Protein AF-A0A1W1BQ98-F1 (afdb_monomer_lite)

Secondary structure (DSSP, 8-state):
-BTTSHHHHHHHTTS--PPPHHHHHHHHHHHHHHS-TT-----------STTB-S-GGGS-HHHHHHHHHHHHHTTT---

pLDDT: mean 91.72, std 4.83, range [70.38, 97.06]

Radius of gyration: 14.37 Å; chains: 1; bounding box: 31×22×39 Å

Foldseek 3Di:
DFPPDPVVVCVVVVVDDDDDLVVLLVVVLVCVVPDDPPDDDDDDAAADQDPRDPDDPVSNDRVVSVVVNQVSQVVVVDGD

InterPro domains:
  IPR032432 Radical SAM, C-terminal extension [PF16199] (2-75)

Sequence (80 aa):
MVKKTALANDFMRGTFTPISEALYLDTLVKAIEMKPESVSVQRVTAGIDDDSLLAPEWCRDKNQQMRNINKALKKVGLKY

Structure (mmCIF, N/CA/C/O backbone):
data_AF-A0A1W1BQ98-F1
#
_entry.id   AF-A0A1W1BQ98-F1
#
loop_
_atom_site.group_PDB
_atom_site.id
_atom_site.type_symbol
_atom_site.label_atom_id
_atom_site.label_alt_id
_atom_site.label_comp_id
_atom_site.label_asym_id
_atom_site.label_entity_id
_atom_site.label_seq_id
_atom_site.pdbx_PDB_ins_code
_atom_site.Cartn_x
_atom_site.Cartn_y
_atom_site.Cartn_z
_atom_site.occupancy
_atom_site.B_iso_or_equiv
_atom_site.auth_seq_id
_atom_site.auth_comp_id
_atom_site.auth_asym_id
_atom_site.auth_atom_id
_atom_site.pdbx_PDB_model_num
ATOM 1 N N . MET A 1 1 ? 5.691 1.146 -7.993 1.00 88.44 1 MET A N 1
ATOM 2 C CA . MET A 1 1 ? 6.835 1.066 -8.920 1.00 88.44 1 MET A CA 1
ATOM 3 C C . MET A 1 1 ? 6.948 2.371 -9.637 1.00 88.44 1 MET A C 1
ATOM 5 O O . MET A 1 1 ? 6.057 2.721 -10.397 1.00 88.44 1 MET A O 1
ATOM 9 N N . VAL A 1 2 ? 8.021 3.089 -9.352 1.00 89.69 2 VAL A N 1
ATOM 10 C CA . VAL A 1 2 ? 8.306 4.378 -9.970 1.00 89.69 2 VAL A CA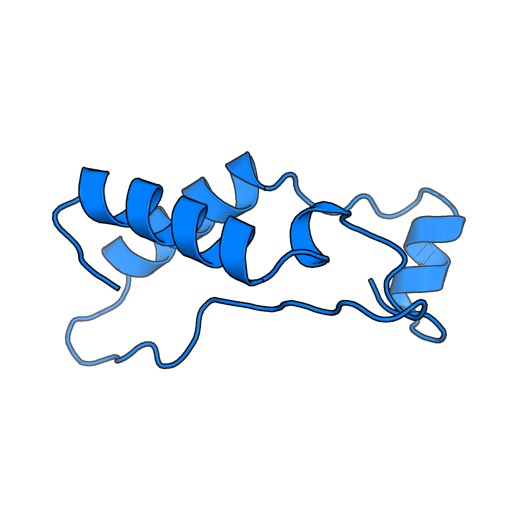 1
ATOM 11 C C . VAL A 1 2 ? 9.482 4.200 -10.922 1.00 89.69 2 VAL A C 1
ATOM 13 O O . VAL A 1 2 ? 10.377 3.393 -10.647 1.00 89.69 2 VAL A O 1
ATOM 16 N N . LYS A 1 3 ? 9.473 4.921 -12.044 1.00 90.75 3 LYS A N 1
ATOM 17 C CA . LYS A 1 3 ? 10.578 4.962 -13.012 1.00 90.75 3 LYS A CA 1
ATOM 18 C C . LYS A 1 3 ? 11.924 5.211 -12.315 1.00 90.75 3 LYS A C 1
ATOM 20 O O . LYS A 1 3 ? 11.990 5.849 -11.269 1.00 90.75 3 LYS A O 1
ATOM 25 N N . LYS A 1 4 ? 13.012 4.746 -12.938 1.00 90.19 4 LYS A N 1
ATOM 26 C CA . LYS A 1 4 ? 14.399 4.950 -12.466 1.00 90.19 4 LYS A CA 1
ATOM 27 C C . LYS A 1 4 ? 14.697 4.342 -11.083 1.00 90.19 4 LYS A C 1
ATOM 29 O O . LYS A 1 4 ? 15.536 4.851 -10.350 1.00 90.19 4 LYS A O 1
ATOM 34 N N . THR A 1 5 ? 14.040 3.235 -10.739 1.00 92.81 5 THR A N 1
ATOM 35 C CA . THR A 1 5 ? 14.344 2.447 -9.533 1.00 92.81 5 THR A CA 1
ATOM 36 C C . THR A 1 5 ? 14.809 1.043 -9.915 1.00 92.81 5 THR A C 1
ATOM 38 O O . THR A 1 5 ? 14.422 0.528 -10.964 1.00 92.81 5 THR A O 1
ATOM 41 N N . ALA A 1 6 ? 15.619 0.395 -9.070 1.00 93.44 6 ALA A N 1
ATOM 42 C CA . ALA A 1 6 ? 16.041 -0.994 -9.297 1.00 93.44 6 ALA A CA 1
ATOM 43 C C . ALA A 1 6 ? 14.830 -1.925 -9.470 1.00 93.44 6 ALA A C 1
ATOM 45 O O . ALA A 1 6 ? 14.772 -2.732 -10.393 1.00 93.44 6 ALA A O 1
ATOM 46 N N . LEU A 1 7 ? 13.807 -1.699 -8.650 1.00 92.81 7 LEU A N 1
ATOM 47 C CA . LEU A 1 7 ? 12.586 -2.482 -8.654 1.00 92.81 7 LEU A CA 1
ATOM 48 C C . LEU A 1 7 ? 11.744 -2.269 -9.935 1.00 92.81 7 LEU A C 1
ATOM 50 O O . LEU A 1 7 ? 11.064 -3.186 -10.390 1.00 92.81 7 LEU A O 1
ATOM 54 N N . ALA A 1 8 ? 11.821 -1.094 -10.576 1.00 93.50 8 ALA A N 1
ATOM 55 C CA . ALA A 1 8 ? 11.244 -0.893 -11.908 1.00 93.50 8 ALA A CA 1
ATOM 56 C C . ALA A 1 8 ? 11.923 -1.763 -12.972 1.00 93.50 8 ALA A C 1
ATOM 58 O O . ALA A 1 8 ? 11.237 -2.282 -13.849 1.00 93.50 8 ALA A O 1
ATOM 59 N N . ASN A 1 9 ? 13.243 -1.960 -12.885 1.00 94.00 9 ASN A N 1
ATOM 60 C CA . ASN A 1 9 ? 13.957 -2.850 -13.801 1.00 94.00 9 ASN A CA 1
ATOM 61 C C . ASN A 1 9 ? 13.508 -4.304 -13.619 1.00 94.00 9 ASN A C 1
ATOM 63 O O . ASN A 1 9 ? 13.296 -4.997 -14.608 1.00 94.00 9 ASN A O 1
ATOM 67 N N . ASP A 1 10 ? 13.308 -4.749 -12.377 1.00 95.00 10 ASP A N 1
ATOM 68 C CA . ASP A 1 10 ? 12.779 -6.089 -12.088 1.00 95.00 10 ASP A CA 1
ATOM 69 C C . ASP A 1 10 ? 11.359 -6.280 -12.627 1.00 95.00 10 ASP A C 1
ATOM 71 O O . ASP A 1 10 ? 11.053 -7.302 -13.239 1.00 95.00 10 ASP A O 1
ATOM 75 N N . PHE A 1 11 ? 10.505 -5.267 -12.471 1.00 93.81 11 PHE A N 1
ATOM 76 C CA . PHE A 1 11 ? 9.158 -5.287 -13.035 1.00 93.81 11 PHE A CA 1
ATOM 77 C C . PHE A 1 11 ? 9.180 -5.370 -14.570 1.00 93.81 11 PHE A C 1
ATOM 79 O O . PHE A 1 11 ? 8.501 -6.213 -15.147 1.00 93.81 11 PHE A O 1
ATOM 86 N N . MET A 1 12 ? 10.011 -4.560 -15.239 1.00 92.00 12 MET A N 1
ATOM 87 C CA . MET A 1 12 ? 10.155 -4.594 -16.703 1.00 92.00 12 MET A CA 1
ATOM 88 C C . MET A 1 12 ? 10.737 -5.919 -17.218 1.00 92.00 12 MET A C 1
ATOM 90 O O . MET A 1 12 ? 10.419 -6.332 -18.329 1.00 92.00 12 MET A O 1
ATOM 94 N N . ARG A 1 13 ? 11.568 -6.600 -16.418 1.00 95.62 13 ARG A N 1
ATOM 95 C CA . ARG A 1 13 ? 12.090 -7.946 -16.718 1.00 95.62 13 ARG A CA 1
ATOM 96 C C . ARG A 1 13 ? 11.101 -9.073 -16.407 1.00 95.62 13 ARG A C 1
ATOM 98 O O . ARG A 1 13 ? 11.407 -10.226 -16.694 1.00 95.62 13 ARG A O 1
ATOM 105 N N . GLY A 1 14 ? 9.955 -8.771 -15.794 1.00 94.19 14 GLY A N 1
ATOM 106 C CA . GLY A 1 14 ? 8.981 -9.768 -15.344 1.00 94.19 14 GLY A CA 1
ATOM 107 C C . GLY A 1 14 ? 9.427 -10.582 -14.124 1.00 94.19 14 GLY A C 1
ATOM 108 O O . GLY A 1 14 ? 8.743 -11.525 -13.738 1.00 94.19 14 GLY A O 1
ATOM 109 N N . THR A 1 15 ? 10.550 -10.230 -13.490 1.00 96.38 15 THR A N 1
ATOM 110 C CA . THR A 1 15 ? 11.064 -10.917 -12.291 1.00 96.38 15 THR A CA 1
ATOM 111 C C . THR A 1 15 ? 10.398 -10.433 -11.008 1.00 96.38 15 THR A C 1
ATOM 113 O O . THR A 1 15 ? 10.564 -11.041 -9.953 1.00 96.38 15 THR A O 1
ATOM 116 N N . PHE A 1 16 ? 9.626 -9.352 -11.089 1.00 94.56 16 PHE A N 1
ATOM 117 C CA . PHE A 1 16 ? 8.819 -8.846 -9.995 1.00 94.56 16 PHE A CA 1
ATOM 118 C C . PHE A 1 16 ? 7.401 -8.548 -10.475 1.00 94.56 16 PHE A C 1
ATOM 120 O O . PHE A 1 16 ? 7.210 -7.902 -11.501 1.00 94.56 16 PHE A O 1
ATOM 127 N N . THR A 1 17 ? 6.408 -8.946 -9.681 1.00 94.62 17 THR A N 1
ATOM 128 C CA . THR A 1 17 ? 5.002 -8.581 -9.883 1.00 94.62 17 THR A CA 1
ATOM 129 C C . THR A 1 17 ? 4.475 -7.924 -8.607 1.00 94.62 17 THR A C 1
ATOM 131 O O . THR A 1 17 ? 4.577 -8.527 -7.537 1.00 94.62 17 THR A O 1
ATOM 134 N N . PRO A 1 18 ? 3.937 -6.691 -8.671 1.00 93.44 18 PRO A N 1
ATOM 135 C CA . PRO A 1 18 ? 3.360 -6.048 -7.501 1.00 93.44 18 PRO A CA 1
ATOM 136 C C . PRO A 1 18 ? 2.113 -6.796 -7.033 1.00 93.44 18 PRO A C 1
ATOM 138 O O . PRO A 1 18 ? 1.376 -7.377 -7.829 1.00 93.44 18 PRO A O 1
ATOM 141 N N . ILE A 1 19 ? 1.850 -6.729 -5.731 1.00 95.38 19 ILE A N 1
ATOM 142 C CA . ILE A 1 19 ? 0.640 -7.304 -5.148 1.00 95.38 19 ILE A CA 1
ATOM 143 C C . ILE A 1 19 ? -0.627 -6.621 -5.685 1.00 95.38 19 ILE A C 1
ATOM 145 O O . ILE A 1 19 ? -0.628 -5.442 -6.064 1.00 95.38 19 ILE A O 1
ATOM 149 N N . SER A 1 20 ? -1.730 -7.366 -5.687 1.00 95.62 20 SER A N 1
ATOM 150 C CA . SER A 1 20 ? -3.050 -6.817 -5.991 1.00 95.62 20 SER A CA 1
ATOM 151 C C . SER A 1 20 ? -3.535 -5.887 -4.874 1.00 95.62 20 SER A C 1
ATOM 153 O O . SER A 1 20 ? -3.115 -6.009 -3.722 1.00 95.62 20 SER A O 1
ATOM 155 N N . GLU A 1 21 ? -4.467 -4.983 -5.196 1.00 94.75 21 GLU A N 1
ATOM 156 C CA . GLU A 1 21 ? -5.091 -4.111 -4.190 1.00 94.75 21 GLU A CA 1
ATOM 157 C C . GLU A 1 21 ? -5.799 -4.936 -3.105 1.00 94.75 21 GLU A C 1
ATOM 159 O O . GLU A 1 21 ? -5.708 -4.627 -1.922 1.00 94.75 21 GLU A O 1
ATOM 164 N N . ALA A 1 22 ? -6.452 -6.037 -3.486 1.00 95.56 22 ALA A N 1
ATOM 165 C CA . ALA A 1 22 ? -7.122 -6.926 -2.542 1.00 95.56 22 ALA A CA 1
ATOM 166 C C . ALA A 1 22 ? -6.143 -7.545 -1.530 1.00 95.56 22 ALA A C 1
ATOM 168 O O . ALA A 1 22 ? -6.421 -7.536 -0.332 1.00 95.56 22 ALA A O 1
ATOM 169 N N . LEU A 1 23 ? -4.986 -8.031 -1.999 1.00 97.06 23 LEU A N 1
ATOM 170 C CA . LEU A 1 23 ? -3.954 -8.592 -1.124 1.00 97.06 23 LEU A CA 1
ATOM 171 C C . LEU A 1 23 ? -3.329 -7.514 -0.231 1.00 97.06 23 LEU A C 1
ATOM 173 O O . LEU A 1 23 ? -3.053 -7.766 0.941 1.00 97.06 23 LEU A O 1
ATOM 177 N N . TYR A 1 24 ? -3.148 -6.304 -0.763 1.00 95.75 24 TYR A N 1
ATOM 178 C CA . TYR A 1 24 ? -2.705 -5.156 0.019 1.00 95.75 24 TYR A CA 1
ATOM 179 C C . TYR A 1 24 ? -3.678 -4.835 1.165 1.00 95.75 24 TYR A C 1
ATOM 181 O O . TYR A 1 24 ? -3.249 -4.718 2.310 1.00 95.75 24 TYR A O 1
ATOM 189 N N . LEU A 1 25 ? -4.981 -4.739 0.878 1.00 95.69 25 LEU A N 1
ATOM 190 C CA . LEU A 1 25 ? -6.011 -4.433 1.876 1.00 95.69 25 LEU A CA 1
ATOM 191 C C . LEU A 1 25 ? -6.114 -5.518 2.954 1.00 95.69 25 LEU A C 1
ATOM 193 O O . LEU A 1 25 ? -6.195 -5.189 4.133 1.00 95.69 25 LEU A O 1
ATOM 197 N N . ASP A 1 26 ? -6.085 -6.793 2.561 1.00 96.88 26 ASP A N 1
ATOM 198 C CA . ASP A 1 26 ? -6.075 -7.924 3.497 1.00 96.88 26 ASP A CA 1
ATOM 199 C C . ASP A 1 26 ? -4.848 -7.881 4.422 1.00 96.88 26 ASP A C 1
ATOM 201 O O . ASP A 1 26 ? -4.976 -7.954 5.645 1.00 96.88 26 ASP A O 1
ATOM 205 N N . THR A 1 27 ? -3.662 -7.670 3.846 1.00 96.94 27 THR A N 1
ATOM 206 C CA . THR A 1 27 ? -2.413 -7.554 4.612 1.00 96.94 27 THR A CA 1
ATOM 207 C C . THR A 1 27 ? -2.443 -6.353 5.558 1.00 96.94 27 THR A C 1
ATOM 209 O O . THR A 1 27 ? -2.013 -6.458 6.705 1.00 96.94 27 THR A O 1
ATOM 212 N N . LEU A 1 28 ? -2.978 -5.215 5.102 1.00 95.50 28 LEU A N 1
ATOM 213 C CA . LEU A 1 28 ? -3.103 -4.000 5.902 1.00 95.50 28 LEU A CA 1
ATOM 214 C C . LEU A 1 28 ? -4.002 -4.219 7.122 1.00 95.50 28 LEU A C 1
ATOM 216 O O . LEU A 1 28 ? -3.611 -3.855 8.227 1.00 95.50 28 LEU A O 1
ATOM 220 N N . VAL A 1 29 ? -5.184 -4.814 6.936 1.00 95.75 29 VAL A N 1
ATOM 221 C CA . VAL A 1 29 ? -6.119 -5.084 8.040 1.00 95.75 29 VAL A CA 1
ATOM 222 C C . VAL A 1 29 ? -5.454 -5.971 9.093 1.00 95.75 29 VAL A C 1
ATOM 224 O O . VAL A 1 29 ? -5.412 -5.586 10.260 1.00 95.75 29 VAL A O 1
ATOM 227 N N . LYS A 1 30 ? -4.821 -7.074 8.673 1.00 96.62 30 LYS A N 1
ATOM 228 C CA . LYS A 1 30 ? -4.088 -7.978 9.576 1.00 96.62 30 LYS A CA 1
ATOM 229 C C . LYS A 1 30 ? -2.982 -7.259 10.347 1.00 96.62 30 LYS A C 1
ATOM 231 O O . LYS A 1 30 ? -2.854 -7.431 11.555 1.00 96.62 30 LYS A O 1
ATOM 236 N N . ALA A 1 31 ? -2.193 -6.424 9.669 1.00 96.12 31 ALA A N 1
ATOM 237 C CA . ALA A 1 31 ? -1.122 -5.668 10.313 1.00 96.12 31 ALA A CA 1
ATOM 238 C C . ALA A 1 31 ? -1.653 -4.690 11.374 1.00 96.12 31 ALA A C 1
ATOM 240 O O . ALA A 1 31 ? -1.031 -4.528 12.422 1.00 96.12 31 ALA A O 1
ATOM 241 N N . ILE A 1 32 ? -2.800 -4.051 11.121 1.00 94.38 32 ILE A N 1
ATOM 242 C CA . ILE A 1 32 ? -3.436 -3.130 12.071 1.00 94.38 32 ILE A CA 1
ATOM 243 C C . ILE A 1 32 ? -3.986 -3.878 13.291 1.00 94.38 32 ILE A C 1
ATOM 245 O O . ILE A 1 32 ? -3.814 -3.38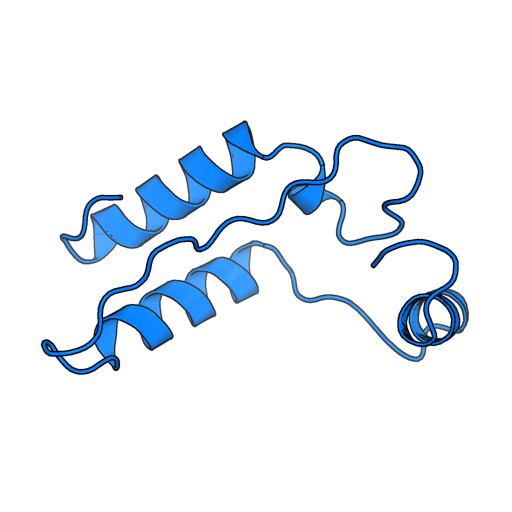8 14.404 1.00 94.38 32 ILE A O 1
ATOM 249 N N . GLU A 1 33 ? -4.587 -5.054 13.102 1.00 94.19 33 GLU A N 1
ATOM 250 C CA . GLU A 1 33 ? -5.082 -5.898 14.201 1.00 94.19 33 GLU A CA 1
ATOM 251 C C . GLU A 1 33 ? -3.945 -6.461 15.071 1.00 94.19 33 GLU A C 1
ATOM 253 O O . GLU A 1 33 ? -4.090 -6.568 16.284 1.00 94.19 33 GLU A O 1
ATOM 258 N N . MET A 1 34 ? -2.792 -6.785 14.474 1.00 95.56 34 MET A N 1
ATOM 259 C CA . MET A 1 34 ? -1.618 -7.302 15.197 1.00 95.56 34 MET A CA 1
ATOM 260 C C . MET A 1 34 ? -0.812 -6.222 15.928 1.00 95.56 34 MET A C 1
ATOM 262 O O . MET A 1 34 ? 0.002 -6.527 16.803 1.00 95.56 34 MET A O 1
ATOM 266 N N . LYS A 1 35 ? -0.964 -4.959 15.530 1.00 94.38 35 LYS A N 1
ATOM 267 C CA . LYS A 1 35 ? -0.175 -3.845 16.052 1.00 94.38 35 LYS A CA 1
ATOM 268 C C . LYS A 1 35 ? -0.510 -3.595 17.534 1.00 94.38 35 LYS A C 1
ATOM 270 O O . LYS A 1 35 ? -1.681 -3.397 17.851 1.00 94.38 35 LYS A O 1
ATOM 275 N N . PRO A 1 36 ? 0.490 -3.429 18.423 1.00 95.69 36 PRO A N 1
ATOM 276 C CA . PRO A 1 36 ? 0.250 -3.037 19.812 1.00 95.69 36 PRO A CA 1
ATOM 277 C C . PRO A 1 36 ? -0.536 -1.724 19.939 1.00 95.69 36 PRO A C 1
ATOM 279 O O . PRO A 1 36 ? -0.411 -0.820 19.104 1.00 95.69 36 PRO A O 1
ATOM 282 N N . GLU A 1 37 ? -1.305 -1.575 21.016 1.00 92.44 37 GLU A N 1
ATOM 283 C CA . GLU A 1 37 ? -2.093 -0.361 21.287 1.00 92.44 37 GLU A CA 1
ATOM 284 C C . GLU A 1 37 ? -1.222 0.894 21.446 1.00 92.44 37 GLU A C 1
ATOM 286 O O . GLU A 1 37 ? -1.629 1.987 21.064 1.00 92.44 37 GLU A O 1
ATOM 291 N N . SER A 1 38 ? 0.015 0.731 21.925 1.00 96.31 38 SER A N 1
ATOM 292 C CA . SER A 1 38 ? 0.987 1.816 22.104 1.00 96.31 38 SER A CA 1
ATOM 293 C C . SER A 1 38 ? 1.536 2.404 20.799 1.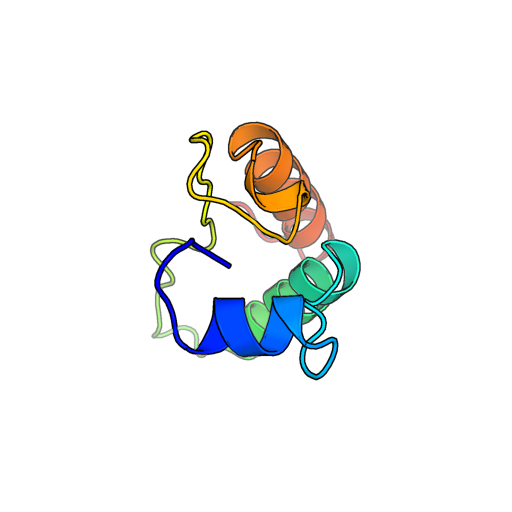00 96.31 38 SER A C 1
ATOM 295 O O . SER A 1 38 ? 2.237 3.414 20.830 1.00 96.31 38 SER A O 1
ATOM 297 N N . VAL A 1 39 ? 1.244 1.795 19.646 1.00 95.50 39 VAL A N 1
ATOM 298 C CA . VAL A 1 39 ? 1.742 2.242 18.340 1.00 95.50 39 VAL A CA 1
ATOM 299 C C . VAL A 1 39 ? 0.631 2.949 17.573 1.00 95.50 39 VAL A C 1
ATOM 301 O O . VAL A 1 39 ? -0.448 2.392 17.373 1.00 95.50 39 VAL A O 1
ATOM 304 N N . SER A 1 40 ? 0.901 4.150 17.063 1.00 91.88 40 SER A N 1
ATOM 305 C CA . SER A 1 40 ? -0.003 4.862 16.155 1.00 91.88 40 SER A CA 1
ATOM 306 C C . SER A 1 40 ? 0.463 4.739 14.703 1.00 91.88 40 SER A C 1
ATOM 308 O O . SER A 1 40 ? 1.658 4.732 14.409 1.00 91.88 40 SER A O 1
ATOM 310 N N . VAL A 1 41 ? -0.489 4.632 13.775 1.00 91.94 41 VAL A N 1
ATOM 311 C CA . VAL A 1 41 ? -0.211 4.603 12.334 1.00 91.94 41 VAL A CA 1
ATOM 312 C C . VAL A 1 41 ? -0.653 5.928 11.736 1.00 91.94 41 VAL A C 1
ATOM 314 O O . VAL A 1 41 ? -1.829 6.269 11.793 1.00 91.94 41 VAL A O 1
ATOM 317 N N . GLN A 1 4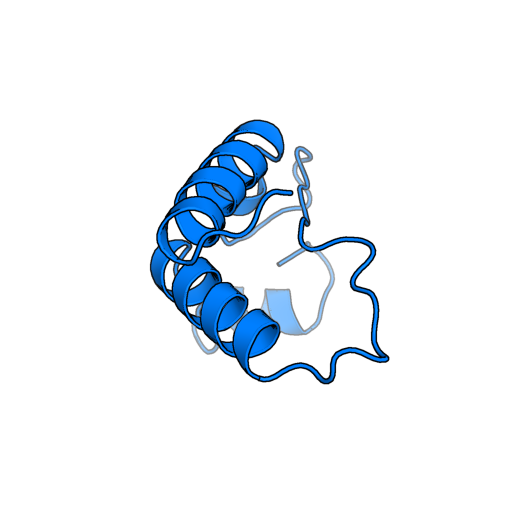2 ? 0.288 6.680 11.167 1.00 90.00 42 GLN A N 1
ATOM 318 C CA . GLN A 1 42 ? 0.010 8.023 10.644 1.00 90.00 42 GLN A CA 1
ATOM 319 C C . GLN A 1 42 ? -0.555 8.013 9.221 1.00 90.00 42 GLN A C 1
ATOM 321 O O . GLN A 1 42 ? -1.397 8.840 8.881 1.00 90.00 42 GLN A O 1
ATOM 326 N N . ARG A 1 43 ? -0.063 7.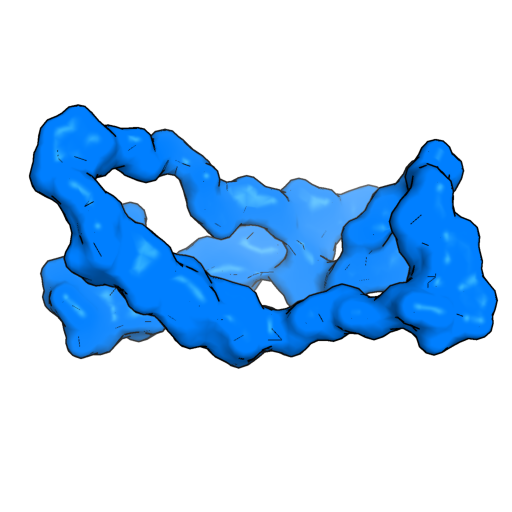117 8.356 1.00 90.56 43 ARG A N 1
ATOM 327 C CA . ARG A 1 43 ? -0.459 7.077 6.945 1.00 90.56 43 ARG A CA 1
ATOM 328 C C . ARG A 1 43 ? -0.302 5.680 6.370 1.00 90.56 43 ARG A C 1
ATOM 330 O O . ARG A 1 43 ? 0.758 5.076 6.482 1.00 90.56 43 ARG A O 1
ATOM 337 N N . VAL A 1 44 ? -1.348 5.224 5.691 1.00 90.44 44 VAL A N 1
ATOM 338 C CA . VAL A 1 44 ? -1.391 3.923 4.999 1.00 90.44 44 VAL A CA 1
ATOM 339 C C . VAL A 1 44 ? -1.667 4.082 3.507 1.00 90.44 44 VAL A C 1
ATOM 341 O O . VAL A 1 44 ? -1.965 3.119 2.830 1.00 90.44 44 VAL A O 1
ATOM 344 N N . THR A 1 45 ? -1.589 5.294 2.960 1.00 88.44 45 THR A N 1
ATOM 345 C CA . THR A 1 45 ? -1.794 5.526 1.526 1.00 88.44 45 THR A CA 1
ATOM 346 C C . THR A 1 45 ? -0.528 5.964 0.826 1.00 88.44 45 THR A C 1
ATOM 348 O O . THR A 1 45 ? 0.283 6.728 1.361 1.00 88.44 45 THR A O 1
ATOM 351 N N . ALA A 1 46 ? -0.403 5.509 -0.413 1.00 77.00 46 ALA A N 1
ATOM 352 C CA . ALA A 1 46 ? 0.600 5.941 -1.366 1.00 77.00 46 ALA A CA 1
ATOM 353 C C . ALA A 1 46 ? -0.106 6.066 -2.717 1.00 77.00 46 ALA A C 1
ATOM 355 O O . ALA A 1 46 ? -0.462 5.059 -3.333 1.00 77.00 46 ALA A O 1
ATOM 356 N N . GLY A 1 47 ? -0.364 7.313 -3.112 1.00 78.75 47 GLY A N 1
ATOM 357 C CA . GLY A 1 47 ? -0.931 7.656 -4.407 1.00 78.75 47 GLY A CA 1
ATOM 358 C C . GLY A 1 47 ? 0.075 8.472 -5.203 1.00 78.75 47 GLY A C 1
ATOM 359 O O . GLY A 1 47 ? 0.644 9.413 -4.650 1.00 78.75 47 GLY A O 1
ATOM 360 N N . ILE A 1 48 ? 0.307 8.078 -6.450 1.00 83.56 48 ILE A N 1
ATOM 361 C CA . ILE A 1 48 ? 1.154 8.794 -7.408 1.00 83.56 48 ILE A CA 1
ATOM 362 C C . ILE A 1 48 ? 0.343 8.890 -8.693 1.00 83.56 48 ILE A C 1
ATOM 364 O O . ILE A 1 48 ? 0.049 7.865 -9.304 1.00 83.56 48 ILE A O 1
ATOM 368 N N . ASP A 1 49 ? -0.041 10.103 -9.065 1.00 80.31 49 ASP A N 1
ATOM 369 C CA . ASP A 1 49 ? -0.888 10.396 -10.222 1.00 80.31 49 ASP A CA 1
ATOM 370 C C . ASP A 1 49 ? -0.091 10.817 -11.465 1.00 80.31 49 ASP A C 1
ATOM 372 O O . ASP A 1 49 ? -0.672 10.989 -12.534 1.00 80.31 49 ASP A O 1
ATOM 376 N N . ASP A 1 50 ? 1.234 10.925 -11.358 1.00 86.00 50 ASP A N 1
ATOM 377 C CA . ASP A 1 50 ? 2.101 11.269 -12.479 1.00 86.00 50 ASP A CA 1
ATOM 378 C C . ASP A 1 50 ? 2.522 10.053 -13.336 1.00 86.00 50 ASP A C 1
ATOM 380 O O . ASP A 1 50 ? 2.353 8.872 -12.996 1.00 86.00 50 ASP A O 1
ATOM 384 N N . ASP A 1 51 ? 3.147 10.354 -14.474 1.00 85.56 51 ASP A N 1
ATOM 385 C CA . ASP A 1 51 ? 3.658 9.357 -15.418 1.00 85.56 51 ASP A CA 1
ATOM 386 C C . ASP A 1 51 ? 4.875 8.584 -14.892 1.00 85.56 51 ASP A C 1
ATOM 388 O O . ASP A 1 51 ? 5.433 7.736 -15.599 1.00 85.56 51 ASP A O 1
ATOM 392 N N . SER A 1 52 ? 5.356 8.878 -13.683 1.00 88.81 52 SER A N 1
ATOM 393 C CA . SER A 1 52 ? 6.449 8.130 -13.073 1.00 88.81 52 SER A CA 1
ATOM 394 C C . SER A 1 52 ? 5.981 6.770 -12.555 1.00 88.81 52 SER A C 1
ATOM 396 O O . SER A 1 52 ? 6.805 5.854 -12.471 1.00 88.81 52 SER A O 1
ATOM 398 N N . LEU A 1 53 ? 4.683 6.595 -12.277 1.00 91.00 53 LEU A N 1
ATOM 399 C CA . LEU A 1 53 ? 4.124 5.321 -11.839 1.00 91.00 53 LEU A CA 1
ATOM 400 C C . LEU A 1 53 ? 4.047 4.312 -12.996 1.00 91.00 53 LEU A C 1
ATOM 402 O O . LEU A 1 53 ? 3.352 4.513 -13.992 1.00 91.00 53 LEU A O 1
ATOM 406 N N . LEU A 1 54 ? 4.731 3.183 -12.819 1.00 90.69 54 LEU A N 1
ATOM 407 C CA . LEU A 1 54 ? 4.717 2.038 -13.732 1.00 90.69 54 LEU A CA 1
ATOM 408 C C . LEU A 1 54 ? 3.695 0.973 -13.320 1.00 90.69 54 LEU A C 1
ATOM 410 O O . LEU A 1 54 ? 3.064 0.366 -14.172 1.00 90.69 54 LEU A O 1
ATOM 414 N N . ALA A 1 55 ? 3.572 0.719 -12.017 1.00 90.56 55 ALA A N 1
ATOM 415 C CA . ALA A 1 55 ? 2.671 -0.272 -11.429 1.00 90.56 55 ALA A CA 1
ATOM 416 C C . ALA A 1 55 ? 2.672 -0.128 -9.893 1.00 90.56 55 ALA A C 1
ATOM 418 O O . ALA A 1 55 ? 3.593 0.480 -9.354 1.00 90.56 55 ALA A O 1
ATOM 419 N N . PRO A 1 56 ? 1.745 -0.739 -9.150 1.00 90.94 56 PRO A N 1
ATOM 420 C CA . PRO A 1 56 ? 0.476 -1.226 -9.654 1.00 90.94 56 PRO A CA 1
ATOM 421 C C . PRO A 1 56 ? -0.479 -0.060 -9.947 1.00 90.94 56 PRO A C 1
ATOM 423 O O . PRO A 1 56 ? -0.406 0.992 -9.317 1.00 90.94 56 PRO A O 1
ATOM 426 N N . GLU A 1 57 ? -1.380 -0.256 -10.904 1.00 90.06 57 GLU A N 1
ATOM 427 C CA . GLU A 1 57 ? -2.257 0.803 -11.428 1.00 90.06 57 GLU A CA 1
ATOM 428 C C . GLU A 1 57 ? -3.207 1.391 -10.371 1.00 90.06 57 GLU A C 1
ATOM 430 O O . GLU A 1 57 ? -3.513 2.580 -10.383 1.00 90.06 57 GLU A O 1
ATOM 435 N N . TRP A 1 58 ? -3.606 0.585 -9.381 1.00 90.75 58 TRP A N 1
ATOM 436 C CA . TRP A 1 58 ? -4.468 1.018 -8.276 1.00 90.75 58 TRP A CA 1
ATOM 437 C C . TRP A 1 58 ? -3.817 2.067 -7.353 1.00 90.75 58 TRP A C 1
ATOM 439 O O . TRP A 1 58 ? -4.498 2.657 -6.517 1.00 90.75 58 TRP A O 1
ATOM 449 N N . CYS A 1 59 ? -2.520 2.351 -7.515 1.00 90.62 59 CYS A N 1
ATOM 450 C CA . CYS A 1 59 ? -1.851 3.478 -6.864 1.00 90.62 59 CYS A CA 1
ATOM 451 C C . CYS A 1 59 ? -2.076 4.832 -7.564 1.00 90.62 59 CYS A C 1
ATOM 453 O O . CYS A 1 59 ? -1.673 5.845 -6.996 1.00 90.62 59 CYS A O 1
ATOM 455 N N . ARG A 1 60 ? -2.692 4.896 -8.756 1.00 89.56 60 ARG A N 1
ATOM 456 C CA . ARG A 1 60 ? -2.938 6.185 -9.436 1.00 89.56 60 ARG A CA 1
ATOM 457 C C . ARG A 1 60 ? -3.991 7.034 -8.746 1.00 89.56 60 ARG A C 1
ATOM 459 O O . ARG A 1 60 ? -3.803 8.232 -8.568 1.00 89.56 60 ARG A O 1
ATOM 466 N N . ASP A 1 61 ? -5.091 6.416 -8.325 1.00 90.00 61 ASP A N 1
ATOM 467 C CA . ASP A 1 61 ? -6.187 7.129 -7.672 1.00 90.00 61 ASP A CA 1
ATOM 468 C C . ASP A 1 61 ? -6.114 6.968 -6.149 1.00 90.00 61 ASP A C 1
ATOM 470 O O . ASP A 1 61 ? -6.664 6.037 -5.549 1.00 90.00 61 ASP A O 1
ATOM 474 N N . LYS A 1 62 ? -5.462 7.939 -5.501 1.00 88.94 62 LYS A N 1
ATOM 475 C CA . LYS A 1 62 ? -5.384 8.022 -4.036 1.00 88.94 62 LYS A CA 1
ATOM 476 C C . LYS A 1 62 ? -6.766 8.051 -3.381 1.00 88.94 62 LYS A C 1
ATOM 478 O O . LYS A 1 62 ? -6.950 7.462 -2.316 1.00 88.94 62 LYS A O 1
ATOM 483 N N . ASN A 1 63 ? -7.734 8.747 -3.974 1.00 91.06 63 ASN A N 1
ATOM 484 C CA . ASN A 1 63 ? -9.062 8.895 -3.386 1.00 91.06 63 ASN A CA 1
ATOM 485 C C . ASN A 1 63 ? -9.822 7.568 -3.434 1.00 91.06 63 ASN A C 1
ATOM 487 O O . ASN A 1 63 ? -10.504 7.210 -2.472 1.00 91.06 63 ASN A O 1
ATOM 491 N N . GLN A 1 64 ? -9.677 6.808 -4.519 1.00 91.88 64 GLN A N 1
ATOM 492 C CA . GLN A 1 64 ? -10.219 5.457 -4.614 1.00 91.88 64 GLN A CA 1
ATOM 493 C C . GLN A 1 64 ? -9.559 4.510 -3.610 1.00 91.88 64 GLN A C 1
ATOM 495 O O . GLN A 1 64 ? -10.275 3.831 -2.872 1.00 91.88 64 GLN A O 1
ATOM 500 N N . GLN A 1 65 ? -8.228 4.533 -3.505 1.00 91.50 65 GLN A N 1
ATOM 501 C CA . GLN A 1 65 ? -7.483 3.739 -2.523 1.00 91.50 65 GLN A CA 1
ATOM 502 C C . GLN A 1 65 ? -7.951 4.050 -1.088 1.00 91.50 65 GLN A C 1
ATOM 504 O O . GLN A 1 65 ? -8.263 3.145 -0.316 1.00 91.50 65 GLN A O 1
ATOM 509 N N . MET A 1 66 ? -8.110 5.331 -0.744 1.00 92.25 66 MET A N 1
ATOM 510 C CA . MET A 1 66 ? -8.651 5.783 0.546 1.00 92.25 66 MET A CA 1
ATOM 511 C C . MET A 1 66 ? -10.062 5.250 0.825 1.00 92.25 66 MET A C 1
ATOM 513 O O . MET A 1 66 ? -10.359 4.831 1.947 1.00 92.25 66 MET A O 1
ATOM 517 N N . ARG A 1 67 ? -10.953 5.259 -0.177 1.00 93.62 67 ARG A N 1
ATOM 518 C CA . ARG A 1 67 ? -12.307 4.694 -0.047 1.00 93.62 67 ARG A CA 1
ATOM 519 C C . ARG A 1 67 ? -12.253 3.189 0.208 1.00 93.62 67 ARG A C 1
ATOM 521 O O . ARG A 1 67 ? -13.017 2.686 1.030 1.00 93.62 67 ARG A O 1
ATOM 528 N N . ASN A 1 68 ? -11.363 2.479 -0.476 1.00 94.56 68 ASN A N 1
ATOM 529 C CA . ASN A 1 68 ? -11.209 1.034 -0.343 1.00 94.56 68 ASN A CA 1
ATOM 530 C C . ASN A 1 68 ? -10.620 0.641 1.020 1.00 94.56 68 ASN A C 1
ATOM 532 O O . ASN A 1 68 ? -11.152 -0.258 1.671 1.00 94.56 68 ASN A O 1
ATOM 536 N N . ILE A 1 69 ? -9.616 1.375 1.507 1.00 94.06 69 ILE A N 1
ATOM 537 C CA . ILE A 1 69 ? -9.044 1.198 2.851 1.00 94.06 69 ILE A CA 1
ATOM 538 C C . ILE A 1 69 ? -10.103 1.435 3.928 1.00 94.06 69 ILE A C 1
ATOM 540 O O . ILE A 1 69 ? -10.290 0.589 4.799 1.00 94.06 69 ILE A O 1
ATOM 544 N N . ASN A 1 70 ? -10.861 2.530 3.830 1.00 93.62 70 ASN A N 1
ATOM 545 C CA . ASN A 1 70 ? -11.960 2.812 4.754 1.00 93.62 70 ASN A CA 1
ATOM 546 C C . ASN A 1 70 ? -12.998 1.685 4.791 1.00 93.62 70 ASN A C 1
ATOM 548 O O . ASN A 1 70 ? -13.440 1.272 5.862 1.00 93.62 70 ASN A O 1
ATOM 552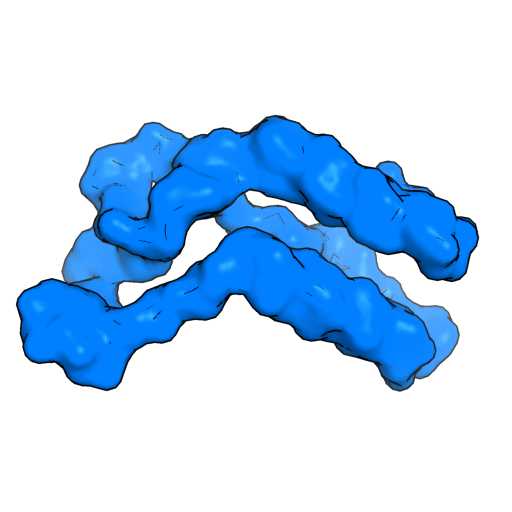 N N . LYS A 1 71 ? -13.380 1.157 3.622 1.00 95.00 71 LYS A N 1
ATOM 553 C CA . LYS A 1 71 ? -14.299 0.014 3.532 1.00 95.00 71 LYS A CA 1
ATOM 554 C C . LYS A 1 71 ? -13.718 -1.243 4.176 1.00 95.00 71 LYS A C 1
ATOM 556 O O . LYS A 1 71 ? -14.478 -1.988 4.784 1.00 95.00 71 LYS A O 1
ATOM 561 N N . ALA A 1 72 ? -12.418 -1.494 4.029 1.00 95.19 72 ALA A N 1
ATOM 562 C CA . ALA A 1 72 ? -11.752 -2.652 4.618 1.00 95.19 72 ALA A CA 1
ATOM 563 C C . ALA A 1 72 ? -11.684 -2.544 6.149 1.00 95.19 72 ALA A C 1
ATOM 565 O O . ALA A 1 72 ? -12.150 -3.446 6.838 1.00 95.19 72 ALA A O 1
ATOM 566 N N . LEU A 1 73 ? -11.214 -1.411 6.677 1.00 93.56 73 LEU A N 1
ATOM 567 C CA . LEU A 1 73 ? -11.102 -1.170 8.120 1.00 93.56 73 LEU A CA 1
ATOM 568 C C . LEU A 1 73 ? -12.465 -1.164 8.823 1.00 93.56 73 LEU A C 1
ATOM 570 O O . LEU A 1 73 ? -12.602 -1.707 9.918 1.00 93.56 73 LEU A O 1
ATOM 574 N N . LYS A 1 74 ? -13.513 -0.655 8.162 1.00 94.50 74 LYS A N 1
ATOM 575 C CA . LYS A 1 74 ? -14.873 -0.668 8.715 1.00 94.50 74 LYS A CA 1
ATOM 576 C C . LYS A 1 74 ? -15.382 -2.084 9.014 1.00 94.50 74 LYS A C 1
ATOM 578 O O . LYS A 1 74 ? -16.182 -2.248 9.931 1.00 94.50 74 LYS A O 1
ATOM 583 N N . LYS A 1 75 ? -14.929 -3.106 8.274 1.00 92.88 75 LYS A N 1
ATOM 584 C CA . LYS A 1 75 ? -15.327 -4.509 8.510 1.00 92.88 75 LYS A CA 1
ATOM 585 C C . LYS A 1 75 ? -14.830 -5.049 9.850 1.00 92.88 75 LYS A C 1
ATOM 587 O O . LYS A 1 75 ? -15.471 -5.935 10.398 1.00 92.88 75 LYS A O 1
ATOM 592 N N . VAL A 1 76 ? -13.734 -4.497 10.369 1.00 91.69 76 VAL A N 1
ATOM 593 C CA . VAL A 1 76 ? -13.136 -4.869 11.661 1.00 91.69 76 VAL A CA 1
ATOM 594 C C . VAL A 1 76 ? -13.431 -3.835 12.755 1.00 91.69 76 VAL A C 1
ATOM 596 O O . VAL A 1 76 ? -12.780 -3.801 13.790 1.00 91.69 76 VAL A O 1
ATOM 599 N N . GLY A 1 77 ? -14.418 -2.958 12.530 1.00 90.25 77 GLY A N 1
ATOM 600 C CA . GLY A 1 77 ? -14.831 -1.944 13.506 1.00 90.25 77 GLY A CA 1
ATOM 601 C C . GLY A 1 77 ? -13.892 -0.739 13.622 1.00 90.25 77 GLY A C 1
ATOM 602 O O . GLY A 1 77 ? -14.068 0.078 14.522 1.00 90.25 77 GLY A O 1
ATOM 603 N N . LEU A 1 78 ? -12.926 -0.591 12.712 1.00 85.25 78 LEU A N 1
ATOM 604 C CA . LEU A 1 78 ? -11.969 0.515 12.707 1.00 85.25 78 LEU A CA 1
ATOM 605 C C . LEU A 1 78 ? -12.381 1.610 11.715 1.00 85.25 78 LEU A C 1
ATOM 607 O O . LEU A 1 78 ? -13.000 1.348 10.680 1.00 85.25 78 LEU A O 1
ATOM 611 N N . LYS A 1 79 ? -12.019 2.859 12.021 1.00 78.62 79 LYS A N 1
ATOM 612 C CA . LYS A 1 79 ? -12.266 4.025 11.165 1.00 78.62 79 LYS A CA 1
ATOM 613 C C . LYS A 1 79 ? -10.955 4.761 10.898 1.00 78.62 79 LYS A C 1
ATOM 615 O O . LYS A 1 79 ? -10.186 4.976 11.832 1.00 78.62 79 LYS A O 1
ATOM 620 N N . TYR A 1 80 ? -10.737 5.117 9.633 1.00 70.38 80 TYR A N 1
ATOM 621 C CA . TYR A 1 80 ? -9.613 5.925 9.162 1.00 70.38 80 TYR A CA 1
ATOM 622 C C . TYR A 1 80 ? -10.042 7.377 8.941 1.00 70.38 80 TYR A C 1
ATOM 624 O O . TYR A 1 80 ? -11.209 7.599 8.532 1.00 70.38 80 TYR A O 1
#

Organism: NCBI:txid652676